Protein AF-A0A8D9DG11-F1 (afdb_monomer)

Secondary structure (DSSP, 8-state):
--PPPPPEEEEEE-TTSEEEEEESS--SSEEEEEEETTT--EEEEEETT-TTSPTT------TT--S------

Organism: Brassica campestris (NCBI:txid3711)

Radius of gyration: 14.78 Å; Cα contacts (8 Å, |Δi|>4): 106; chains: 1; bounding box: 28×55×30 Å

Structure (mmCIF, N/CA/C/O backbone):
data_AF-A0A8D9DG11-F1
#
_entry.id   AF-A0A8D9DG11-F1
#
loop_
_atom_site.group_PDB
_atom_site.id
_atom_site.type_symbol
_atom_site.label_atom_id
_atom_site.label_alt_id
_atom_site.label_comp_id
_atom_site.label_asym_id
_atom_site.label_entity_id
_atom_site.label_seq_id
_atom_site.pdbx_PDB_ins_code
_atom_site.Cartn_x
_atom_site.Cartn_y
_atom_site.Cartn_z
_atom_site.occupancy
_atom_site.B_iso_or_equiv
_atom_site.auth_seq_id
_atom_site.auth_comp_id
_atom_site.auth_asym_id
_atom_site.auth_atom_id
_atom_site.pdbx_PDB_model_num
ATOM 1 N N . ASP A 1 1 ? 8.118 28.107 -1.483 1.00 52.44 1 ASP A N 1
ATOM 2 C CA . ASP A 1 1 ? 7.953 26.717 -1.037 1.00 52.44 1 ASP A CA 1
ATOM 3 C C . ASP A 1 1 ? 7.951 25.811 -2.266 1.00 52.44 1 ASP A C 1
ATOM 5 O O . ASP A 1 1 ? 6.964 25.758 -2.988 1.00 52.44 1 ASP A O 1
ATOM 9 N N . THR A 1 2 ? 9.114 25.263 -2.622 1.00 64.44 2 THR A N 1
ATOM 10 C CA . THR A 1 2 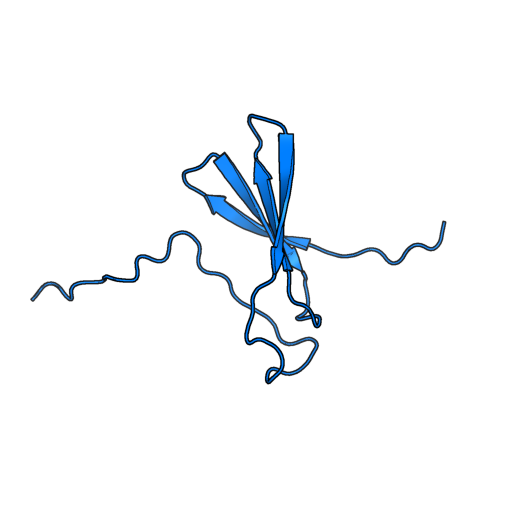? 9.382 24.557 -3.896 1.00 64.44 2 THR A CA 1
ATOM 11 C C . THR A 1 2 ? 9.577 23.053 -3.693 1.00 64.44 2 THR A C 1
ATOM 13 O O . THR A 1 2 ? 10.213 22.390 -4.512 1.00 64.44 2 THR A O 1
ATOM 16 N N . ALA A 1 3 ? 9.039 22.493 -2.605 1.00 67.69 3 ALA A N 1
ATOM 17 C CA . ALA A 1 3 ? 9.095 21.055 -2.391 1.00 67.69 3 ALA A CA 1
ATOM 18 C C . ALA A 1 3 ? 8.351 20.323 -3.531 1.00 67.69 3 ALA A C 1
ATOM 20 O O . ALA A 1 3 ? 7.209 20.676 -3.850 1.00 67.69 3 ALA A O 1
ATOM 21 N N . PRO A 1 4 ? 8.970 19.315 -4.172 1.00 70.25 4 PRO A N 1
ATOM 22 C CA . PRO A 1 4 ? 8.325 18.561 -5.236 1.00 70.25 4 PRO A CA 1
ATOM 23 C C . PRO A 1 4 ? 7.068 17.865 -4.699 1.00 70.25 4 PRO A C 1
ATOM 25 O O . PRO A 1 4 ? 7.117 17.110 -3.727 1.00 70.25 4 PRO A O 1
ATOM 28 N N . ARG A 1 5 ? 5.920 18.120 -5.338 1.00 70.81 5 ARG A N 1
ATOM 29 C CA . ARG A 1 5 ? 4.654 17.464 -4.992 1.00 70.81 5 ARG A CA 1
ATOM 30 C C . ARG A 1 5 ? 4.701 16.012 -5.452 1.00 70.81 5 ARG A C 1
ATOM 32 O O . ARG A 1 5 ? 4.915 15.740 -6.631 1.00 70.81 5 ARG A O 1
ATOM 39 N N . LYS A 1 6 ? 4.458 15.079 -4.532 1.00 79.12 6 LYS A N 1
ATOM 40 C CA . LYS A 1 6 ? 4.318 13.657 -4.857 1.00 79.12 6 LYS A CA 1
ATOM 41 C C . LYS A 1 6 ? 2.836 13.309 -4.962 1.00 79.12 6 LYS A C 1
ATOM 43 O O . LYS A 1 6 ? 2.103 13.433 -3.987 1.00 79.12 6 LYS A O 1
ATOM 48 N N . ILE A 1 7 ? 2.401 12.894 -6.150 1.00 86.75 7 ILE A N 1
ATOM 49 C CA . ILE A 1 7 ? 1.029 12.432 -6.385 1.00 86.75 7 ILE A CA 1
ATOM 50 C C . ILE A 1 7 ? 0.919 10.980 -5.921 1.00 86.75 7 ILE A C 1
ATOM 52 O O . ILE A 1 7 ? 1.708 10.122 -6.337 1.00 86.75 7 ILE A O 1
ATOM 56 N N . LEU A 1 8 ? -0.069 10.721 -5.068 1.00 90.75 8 LEU A N 1
ATOM 57 C CA . LEU A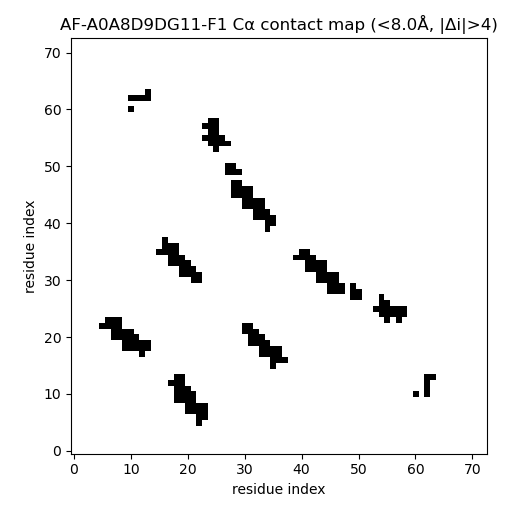 1 8 ? -0.429 9.392 -4.597 1.00 90.75 8 LEU A CA 1
ATOM 58 C C . LEU A 1 8 ? -1.817 9.022 -5.126 1.00 90.75 8 LEU A C 1
ATOM 60 O O . LEU A 1 8 ? -2.744 9.825 -5.071 1.00 90.75 8 LEU A O 1
ATOM 64 N N . TYR A 1 9 ? -1.953 7.798 -5.620 1.00 92.81 9 TYR A N 1
ATOM 65 C CA . TYR A 1 9 ? -3.212 7.224 -6.071 1.00 92.81 9 TYR A CA 1
ATOM 66 C C . TYR A 1 9 ? -3.809 6.370 -4.973 1.00 92.81 9 TYR A C 1
ATOM 68 O O . TYR A 1 9 ? -3.118 5.517 -4.413 1.00 92.81 9 TYR A O 1
ATOM 76 N N . PHE A 1 10 ? -5.096 6.578 -4.717 1.00 94.88 10 PHE A N 1
ATOM 77 C CA . PHE A 1 10 ? -5.888 5.682 -3.895 1.00 94.88 10 PHE A CA 1
ATOM 78 C C . PHE A 1 10 ? -6.001 4.321 -4.584 1.00 94.88 10 PHE A C 1
ATOM 80 O O . PHE A 1 10 ? -6.389 4.233 -5.748 1.00 94.88 10 PHE A O 1
ATOM 87 N N . VAL A 1 11 ? -5.613 3.274 -3.867 1.00 94.94 11 VAL A N 1
ATOM 88 C CA . VAL A 1 11 ? -5.694 1.885 -4.326 1.00 94.94 11 VAL A CA 1
ATOM 89 C C . VAL A 1 11 ? -6.986 1.251 -3.823 1.00 94.94 11 VAL A C 1
ATOM 91 O O . VAL A 1 11 ? -7.644 0.530 -4.565 1.00 94.94 11 VAL A O 1
ATOM 94 N N . GLY A 1 12 ? -7.353 1.526 -2.571 1.00 95.75 12 GLY A N 1
ATOM 95 C CA . GLY A 1 12 ? -8.520 0.938 -1.929 1.00 95.75 12 GLY A CA 1
ATOM 96 C C . GLY A 1 12 ? -8.421 0.969 -0.408 1.00 95.75 12 GLY A C 1
ATOM 97 O O . GLY A 1 12 ? -7.585 1.675 0.163 1.00 95.75 12 GLY A O 1
ATOM 98 N N . VAL A 1 13 ? -9.282 0.182 0.232 1.00 95.62 13 VAL A N 1
ATOM 99 C CA . VAL A 1 13 ? -9.355 0.021 1.688 1.00 95.62 13 VAL A CA 1
ATOM 100 C C . VAL A 1 13 ? -9.098 -1.444 2.035 1.00 95.62 13 VAL A C 1
ATOM 102 O O . VAL A 1 13 ? -9.628 -2.327 1.359 1.00 95.62 13 VAL A O 1
ATOM 105 N N . THR A 1 14 ? -8.283 -1.708 3.053 1.00 93.69 14 THR A N 1
ATOM 106 C CA . THR A 1 14 ? -8.086 -3.058 3.608 1.00 93.69 14 THR A CA 1
ATOM 107 C C . THR A 1 14 ? -9.213 -3.438 4.574 1.00 93.69 14 THR A C 1
ATOM 109 O O . THR A 1 14 ? -10.010 -2.599 4.996 1.00 93.69 14 THR A O 1
ATOM 112 N N . ASP A 1 15 ? -9.258 -4.707 4.974 1.00 91.50 15 ASP A N 1
ATOM 113 C CA . ASP A 1 15 ? -10.112 -5.209 6.061 1.00 91.50 15 ASP A CA 1
ATOM 114 C C . ASP A 1 15 ? -9.670 -4.726 7.462 1.00 91.50 15 ASP A C 1
ATOM 116 O O . ASP A 1 15 ? -10.437 -4.790 8.420 1.00 91.50 15 ASP A O 1
ATOM 120 N N . THR A 1 16 ? -8.462 -4.165 7.575 1.00 91.19 16 THR A N 1
ATOM 121 C CA . THR A 1 16 ? -7.856 -3.620 8.804 1.00 91.19 16 THR A CA 1
ATOM 122 C C . THR A 1 16 ? -8.065 -2.113 9.008 1.00 91.19 16 THR A C 1
ATOM 124 O O . THR A 1 16 ? -7.395 -1.504 9.846 1.00 91.19 16 THR A O 1
ATOM 127 N N . ASN A 1 17 ? -9.017 -1.497 8.297 1.00 95.12 17 ASN A N 1
ATOM 128 C CA . ASN A 1 17 ? -9.312 -0.057 8.348 1.00 95.12 17 ASN A CA 1
ATOM 129 C C . ASN A 1 17 ? -8.170 0.842 7.838 1.00 95.12 17 ASN A C 1
ATOM 131 O O . ASN A 1 17 ? -7.924 1.921 8.390 1.00 95.12 17 ASN A O 1
ATOM 135 N N . GLU A 1 18 ? -7.462 0.416 6.790 1.00 97.38 18 GLU A N 1
ATOM 136 C CA . GLU A 1 18 ? -6.369 1.191 6.202 1.00 97.38 18 GLU A CA 1
ATOM 137 C C . GLU A 1 18 ? -6.687 1.609 4.765 1.00 97.38 18 GLU A C 1
ATOM 139 O O . GLU A 1 18 ? -6.991 0.780 3.909 1.00 97.38 18 GLU A O 1
ATOM 144 N N . PHE A 1 19 ? -6.573 2.906 4.474 1.00 97.19 19 PHE A N 1
ATOM 145 C CA . PHE A 1 19 ? -6.490 3.389 3.101 1.00 97.19 19 PHE A CA 1
ATOM 146 C C . PHE A 1 19 ? -5.107 3.100 2.546 1.00 97.19 19 PHE A C 1
ATOM 148 O O . PHE A 1 19 ? -4.097 3.454 3.159 1.00 97.19 19 PHE A O 1
ATOM 155 N N . VAL A 1 20 ? -5.070 2.504 1.360 1.00 96.50 20 VAL A N 1
ATOM 156 C CA . VAL A 1 20 ? -3.824 2.186 0.675 1.00 96.50 20 VAL A CA 1
ATOM 157 C C . VAL A 1 20 ? -3.600 3.172 -0.455 1.00 96.50 20 VAL A C 1
ATOM 159 O O . VAL A 1 20 ? -4.476 3.394 -1.293 1.00 96.50 20 VAL A O 1
ATOM 162 N N . PHE A 1 21 ? -2.398 3.736 -0.500 1.00 95.19 21 PHE A N 1
ATOM 163 C CA . PHE A 1 21 ? -1.970 4.645 -1.547 1.00 95.19 21 PHE A CA 1
ATOM 164 C C . PHE A 1 21 ? -0.661 4.195 -2.179 1.00 95.19 21 PHE A C 1
ATOM 166 O O . PHE A 1 21 ? 0.258 3.740 -1.496 1.00 95.19 21 PHE A O 1
ATOM 173 N N . LYS A 1 22 ? -0.543 4.405 -3.488 1.00 92.12 22 LYS A N 1
ATOM 174 C CA . LYS A 1 22 ? 0.686 4.153 -4.248 1.00 92.12 22 LYS A CA 1
ATOM 175 C C . LYS A 1 22 ? 1.150 5.408 -4.985 1.00 92.12 22 LYS A C 1
ATOM 177 O O . LYS A 1 22 ? 0.309 6.220 -5.367 1.00 92.12 22 LYS A O 1
ATOM 182 N N . PRO A 1 23 ? 2.454 5.585 -5.238 1.00 89.44 23 PRO A N 1
ATOM 183 C CA . PRO A 1 23 ? 2.923 6.656 -6.105 1.00 89.44 23 PRO A CA 1
ATOM 184 C C . PRO A 1 23 ? 2.405 6.477 -7.539 1.00 89.44 23 PRO A C 1
ATOM 186 O O . PRO A 1 23 ? 2.100 5.364 -7.977 1.00 89.44 23 PRO A O 1
ATOM 189 N N . PHE A 1 24 ? 2.315 7.591 -8.273 1.00 83.50 24 PHE A N 1
ATOM 190 C CA . PHE A 1 24 ? 1.980 7.581 -9.702 1.00 83.50 24 PHE A CA 1
ATOM 191 C C . PHE A 1 24 ? 2.886 6.642 -10.505 1.00 83.50 24 PHE A C 1
ATOM 193 O O . PHE A 1 24 ? 2.411 5.768 -11.227 1.00 83.50 24 PHE A O 1
ATOM 200 N N . CYS A 1 25 ? 4.188 6.822 -10.310 1.00 79.38 25 CYS A N 1
ATOM 201 C CA . CYS A 1 25 ? 5.258 6.150 -11.023 1.00 79.38 25 CYS A CA 1
ATOM 202 C C . CYS A 1 25 ? 5.991 5.186 -10.096 1.00 79.38 25 CYS A C 1
ATOM 204 O O . CYS A 1 25 ? 6.140 5.474 -8.902 1.00 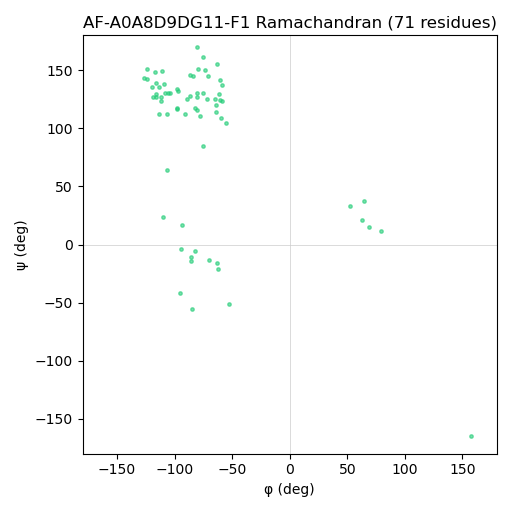79.38 25 CYS A O 1
ATOM 206 N N . SER A 1 26 ? 6.524 4.097 -10.656 1.00 75.69 26 SER A N 1
ATOM 207 C CA . SER A 1 26 ? 7.570 3.345 -9.974 1.00 75.69 26 SER A CA 1
ATOM 208 C C . SER A 1 26 ? 8.765 4.270 -9.702 1.00 75.69 26 SER A C 1
ATOM 210 O O . SER A 1 26 ? 9.297 4.935 -10.596 1.00 75.69 26 SER A O 1
ATOM 212 N N . SER A 1 27 ? 9.142 4.376 -8.432 1.00 74.00 27 SER A N 1
ATOM 213 C CA . SER A 1 27 ? 10.398 4.977 -7.985 1.00 74.00 27 SER A CA 1
ATOM 214 C C . SER A 1 27 ? 11.197 3.886 -7.300 1.00 74.00 27 SER A C 1
ATOM 216 O O . SER A 1 27 ? 10.582 3.045 -6.661 1.00 74.00 27 SER A O 1
ATOM 218 N N . GLU A 1 28 ? 12.523 3.932 -7.377 1.00 75.94 28 GLU A N 1
ATOM 219 C CA . GLU A 1 28 ? 13.387 3.081 -6.558 1.00 75.94 28 GLU A CA 1
ATOM 220 C C . GLU A 1 28 ? 13.863 3.888 -5.340 1.00 75.94 28 GLU A C 1
ATOM 222 O O . GLU A 1 28 ? 14.510 4.924 -5.537 1.00 75.94 28 GLU A O 1
ATOM 227 N N . PRO A 1 29 ? 13.517 3.490 -4.102 1.00 83.50 29 PRO A N 1
ATOM 228 C CA . PRO A 1 29 ? 12.708 2.317 -3.740 1.00 83.50 29 PRO A CA 1
ATOM 229 C C . PRO A 1 29 ? 11.197 2.560 -3.918 1.00 83.50 29 PRO A C 1
ATOM 231 O O . PRO A 1 29 ? 10.717 3.704 -3.811 1.00 83.50 29 PRO A O 1
ATOM 234 N N . PHE A 1 30 ? 10.433 1.496 -4.201 1.00 88.56 30 PHE A N 1
ATOM 235 C CA . PHE A 1 30 ? 8.981 1.585 -4.390 1.00 88.56 30 PHE A CA 1
ATOM 236 C C . PHE A 1 30 ? 8.269 1.412 -3.057 1.00 88.56 30 PHE A C 1
ATOM 238 O O . PHE A 1 30 ? 8.451 0.411 -2.368 1.00 88.56 30 PHE A O 1
ATOM 245 N N . TYR A 1 31 ? 7.423 2.377 -2.700 1.00 91.62 31 TYR A N 1
ATOM 246 C CA . TYR A 1 31 ? 6.722 2.361 -1.424 1.00 91.62 31 TYR A CA 1
ATOM 247 C C . TYR A 1 31 ? 5.219 2.454 -1.585 1.00 91.62 31 TYR A C 1
ATOM 249 O O . TYR A 1 31 ? 4.716 3.236 -2.390 1.00 91.62 31 TYR A O 1
ATOM 257 N N . VAL A 1 32 ? 4.522 1.726 -0.723 1.00 93.94 32 VAL A N 1
ATOM 258 C CA . VAL A 1 32 ? 3.079 1.802 -0.527 1.00 93.94 32 VAL A CA 1
ATOM 259 C C . VAL A 1 32 ? 2.812 2.445 0.828 1.00 93.94 32 VAL A C 1
ATOM 261 O O . VAL A 1 32 ? 3.505 2.174 1.812 1.00 93.94 32 VAL A O 1
ATOM 264 N N . HIS A 1 33 ? 1.828 3.333 0.875 1.00 94.88 33 HIS A N 1
ATOM 265 C CA . HIS A 1 33 ? 1.424 4.024 2.090 1.00 94.88 33 HIS A CA 1
ATOM 266 C C . HIS A 1 33 ? 0.108 3.441 2.593 1.00 94.88 33 HIS A C 1
ATOM 268 O O . HIS A 1 33 ? -0.851 3.346 1.832 1.00 94.88 33 HIS A O 1
ATOM 274 N N . TYR A 1 34 ? 0.069 3.100 3.873 1.00 96.44 34 TYR A N 1
ATOM 275 C CA . TYR A 1 34 ? -1.115 2.652 4.590 1.00 96.44 34 TYR A CA 1
ATOM 276 C C . TYR A 1 34 ? -1.479 3.734 5.594 1.00 96.44 34 TYR A C 1
ATOM 278 O O . TYR A 1 34 ? -0.645 4.129 6.408 1.00 96.44 34 TYR A O 1
ATOM 286 N N . TYR A 1 35 ? -2.700 4.242 5.518 1.00 97.31 35 TYR A N 1
ATOM 287 C CA . TYR A 1 35 ? -3.238 5.177 6.493 1.00 97.31 35 TYR A CA 1
ATOM 288 C C . TYR A 1 35 ? -4.385 4.518 7.239 1.00 97.31 35 TYR A C 1
ATOM 290 O O . TYR A 1 35 ? -5.441 4.283 6.655 1.00 97.31 35 TYR A O 1
ATOM 298 N N . ASN A 1 36 ? -4.192 4.246 8.524 1.00 97.56 36 ASN A N 1
ATOM 299 C CA . ASN A 1 36 ? -5.251 3.720 9.364 1.00 97.56 36 ASN A CA 1
ATOM 300 C C . ASN A 1 36 ? -6.164 4.868 9.808 1.00 97.56 36 ASN A C 1
ATOM 302 O O . ASN A 1 36 ? -5.732 5.767 10.528 1.00 97.56 36 ASN A O 1
ATOM 306 N N . PHE A 1 37 ? -7.431 4.852 9.398 1.00 96.81 37 PHE A N 1
ATOM 307 C CA . PHE A 1 37 ? -8.352 5.960 9.686 1.00 96.81 37 PHE A CA 1
ATOM 308 C C . PHE A 1 37 ? -8.982 5.898 11.087 1.00 96.81 37 PHE A C 1
ATOM 310 O O . PHE A 1 37 ? -9.655 6.844 11.492 1.00 96.81 37 PHE A O 1
ATOM 317 N N . VAL A 1 38 ? -8.737 4.829 11.851 1.00 97.75 38 VAL A N 1
ATOM 318 C CA . VAL A 1 38 ? -9.182 4.704 13.248 1.00 97.75 38 VAL A CA 1
ATOM 319 C C . VAL A 1 38 ? -8.178 5.374 14.182 1.00 97.75 38 VAL A C 1
ATOM 321 O O . VAL A 1 38 ? -8.532 6.281 14.934 1.00 97.75 38 VAL A O 1
ATOM 324 N N . ASN A 1 39 ? -6.909 4.967 14.113 1.00 96.75 39 ASN A N 1
ATOM 325 C CA . ASN A 1 39 ? -5.845 5.505 14.968 1.00 96.75 39 ASN A CA 1
ATOM 326 C C . ASN A 1 39 ? -5.050 6.656 14.316 1.00 96.75 39 ASN A C 1
ATOM 328 O O . ASN A 1 39 ? -4.204 7.260 14.972 1.00 96.75 39 ASN A O 1
ATOM 332 N N . LYS A 1 40 ? -5.347 6.990 13.051 1.00 96.75 40 LYS A N 1
ATOM 333 C CA . LYS A 1 40 ? -4.748 8.086 12.267 1.00 96.75 40 LYS A CA 1
ATOM 334 C C . LYS A 1 40 ? -3.243 7.930 12.017 1.00 96.75 40 LYS A C 1
ATOM 336 O O . LYS A 1 40 ? -2.570 8.916 11.716 1.00 96.75 40 LYS A O 1
ATOM 341 N N . ALA A 1 41 ? -2.712 6.713 12.120 1.00 96.94 41 ALA A N 1
ATOM 342 C CA . ALA A 1 41 ? -1.310 6.427 11.854 1.00 96.94 41 ALA A CA 1
ATOM 343 C C . ALA A 1 41 ? -1.051 6.206 10.358 1.00 96.94 41 ALA A C 1
ATOM 345 O O . ALA A 1 41 ? -1.865 5.619 9.644 1.00 96.94 41 ALA A O 1
ATOM 346 N N . ILE A 1 42 ? 0.121 6.648 9.898 1.00 96.12 42 ILE A N 1
ATOM 347 C CA . ILE A 1 42 ? 0.631 6.361 8.555 1.00 96.12 42 ILE A CA 1
ATOM 348 C C . ILE A 1 42 ? 1.786 5.376 8.675 1.00 96.12 42 ILE A C 1
ATOM 350 O O . ILE A 1 42 ? 2.740 5.607 9.418 1.00 96.12 42 ILE A O 1
ATOM 354 N N . LYS A 1 43 ? 1.737 4.316 7.874 1.00 95.88 43 LYS A N 1
ATOM 355 C CA . LYS A 1 43 ? 2.831 3.376 7.663 1.00 95.88 43 LYS A CA 1
ATOM 356 C C . LYS A 1 43 ? 3.276 3.439 6.208 1.00 95.88 43 LYS A C 1
ATOM 358 O O . LYS A 1 43 ? 2.464 3.520 5.291 1.00 95.88 43 LYS A O 1
ATOM 363 N N . ARG A 1 44 ? 4.587 3.393 5.990 1.00 94.62 44 ARG A N 1
ATOM 364 C CA . ARG A 1 44 ? 5.203 3.283 4.665 1.00 94.62 44 ARG A CA 1
ATOM 365 C C . ARG A 1 44 ? 5.865 1.915 4.572 1.00 94.62 44 ARG A C 1
ATOM 367 O O . ARG A 1 44 ? 6.646 1.563 5.451 1.00 94.62 44 ARG A O 1
ATOM 374 N N . VAL A 1 45 ? 5.546 1.158 3.531 1.00 92.94 45 VAL A N 1
ATOM 375 C CA . VAL A 1 45 ? 6.076 -0.189 3.296 1.00 92.94 45 VAL A CA 1
ATOM 376 C C . VAL A 1 45 ? 6.839 -0.189 1.987 1.00 92.94 45 VAL A C 1
ATOM 378 O O . VAL A 1 45 ? 6.309 0.258 0.973 1.00 92.94 45 VAL A O 1
ATOM 381 N N . GLU A 1 46 ? 8.085 -0.648 2.018 1.00 92.44 46 GLU A N 1
ATOM 382 C CA . GLU A 1 46 ? 8.886 -0.855 0.815 1.00 92.44 46 GLU A CA 1
ATOM 383 C C . GLU A 1 46 ? 8.506 -2.180 0.162 1.00 92.44 46 GLU A C 1
ATOM 385 O O . GLU A 1 46 ? 8.466 -3.209 0.837 1.00 92.44 46 GLU A O 1
ATOM 390 N N . ILE A 1 47 ? 8.241 -2.158 -1.140 1.00 89.12 47 ILE A N 1
ATOM 391 C CA . ILE A 1 47 ? 8.070 -3.376 -1.927 1.00 89.12 47 ILE A CA 1
ATOM 392 C C . ILE A 1 47 ? 9.438 -3.754 -2.482 1.00 89.12 47 ILE A C 1
ATOM 394 O O . ILE A 1 47 ? 10.010 -3.037 -3.303 1.00 89.12 47 ILE A O 1
ATOM 398 N N . GLN A 1 48 ? 9.959 -4.875 -1.996 1.00 87.75 48 GLN A N 1
ATOM 399 C CA . GLN A 1 48 ? 11.255 -5.411 -2.400 1.00 87.75 48 GLN A CA 1
ATOM 400 C C . GLN A 1 48 ? 11.187 -6.062 -3.787 1.00 87.75 48 GLN A C 1
ATOM 402 O O . GLN A 1 48 ? 10.113 -6.412 -4.273 1.00 87.75 48 GLN A O 1
ATOM 407 N N . GLY A 1 49 ? 12.349 -6.246 -4.420 1.00 86.00 49 GLY A N 1
ATOM 408 C CA . GLY A 1 49 ? 12.460 -6.937 -5.712 1.00 86.00 49 GLY A CA 1
ATOM 409 C C . GLY A 1 49 ? 12.080 -6.091 -6.932 1.00 86.00 49 GLY A C 1
ATOM 410 O O . GLY A 1 49 ? 11.967 -6.630 -8.030 1.00 86.00 49 GLY A O 1
ATOM 411 N N . MET A 1 50 ? 11.911 -4.775 -6.767 1.00 81.88 50 MET A N 1
ATOM 412 C CA . MET A 1 50 ? 11.488 -3.882 -7.852 1.00 81.88 50 MET A CA 1
ATOM 413 C C . MET A 1 50 ? 12.636 -3.362 -8.740 1.00 81.88 50 MET A C 1
ATOM 415 O O . MET A 1 50 ? 12.389 -2.859 -9.834 1.00 81.88 50 MET A O 1
ATOM 419 N N . GLY A 1 51 ? 13.897 -3.563 -8.340 1.00 79.69 51 GLY A N 1
ATOM 420 C CA . GLY A 1 51 ? 15.062 -2.960 -9.001 1.00 79.69 51 GLY A CA 1
ATOM 421 C C . GLY A 1 51 ? 15.310 -3.366 -10.463 1.00 79.69 51 GLY A C 1
ATOM 422 O O . GLY A 1 51 ? 16.063 -2.683 -11.152 1.00 79.69 51 GLY A O 1
ATOM 423 N N . ALA A 1 52 ? 14.691 -4.447 -10.949 1.00 81.25 52 ALA A N 1
ATOM 424 C CA . ALA A 1 52 ? 14.771 -4.867 -12.351 1.00 81.25 52 ALA A CA 1
ATOM 425 C C . ALA A 1 52 ? 13.727 -4.186 -13.258 1.00 81.25 52 ALA A C 1
ATOM 427 O O . ALA A 1 52 ? 13.840 -4.269 -14.481 1.00 81.25 52 ALA A O 1
ATOM 428 N N . PHE A 1 53 ? 12.706 -3.535 -12.690 1.00 78.75 53 PHE A N 1
ATOM 429 C CA . PHE A 1 53 ? 11.657 -2.881 -13.469 1.00 78.75 53 PHE A CA 1
ATOM 430 C C . PHE A 1 53 ? 12.059 -1.457 -13.848 1.00 78.75 53 PHE A C 1
ATOM 432 O O . PHE A 1 53 ? 12.704 -0.735 -13.086 1.00 78.75 53 PHE A O 1
ATOM 439 N N . GLU A 1 54 ? 11.634 -1.023 -15.035 1.00 73.50 54 GLU A N 1
ATOM 440 C CA . GLU A 1 54 ? 11.877 0.343 -15.487 1.00 73.50 54 GLU A CA 1
ATOM 441 C C . GLU A 1 54 ? 11.268 1.361 -14.517 1.00 73.50 54 GLU A C 1
ATOM 443 O O . GLU A 1 54 ? 10.126 1.225 -14.048 1.00 73.50 5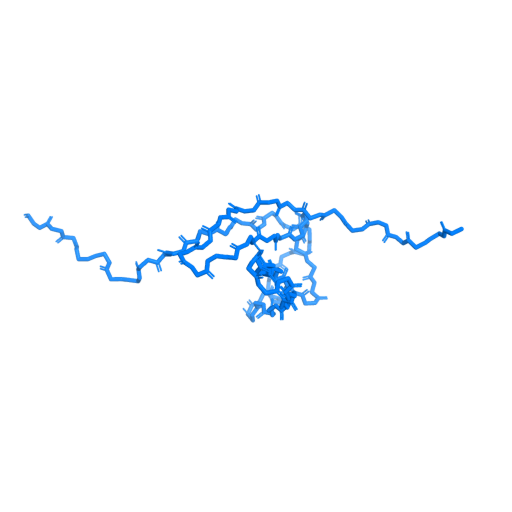4 GLU A O 1
ATOM 448 N N . LYS A 1 55 ? 12.039 2.418 -14.242 1.00 73.56 55 LYS A N 1
ATOM 449 C CA . LYS A 1 55 ? 11.563 3.595 -13.513 1.00 73.56 55 LYS A CA 1
ATOM 450 C C . LYS A 1 55 ? 10.422 4.231 -14.305 1.00 73.56 55 LYS A C 1
ATOM 452 O O . LYS A 1 55 ? 10.488 4.309 -15.525 1.00 73.56 55 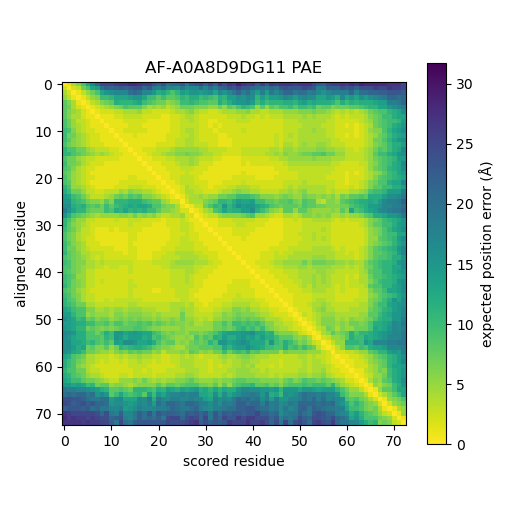LYS A O 1
ATOM 457 N N . ALA A 1 56 ? 9.407 4.725 -13.605 1.00 68.69 56 ALA A N 1
ATOM 458 C CA . ALA A 1 56 ? 8.185 5.277 -14.192 1.00 68.69 56 ALA A CA 1
ATOM 459 C C . ALA A 1 56 ? 7.241 4.280 -14.891 1.00 68.69 56 ALA A C 1
ATOM 461 O O . ALA A 1 56 ? 6.287 4.701 -15.544 1.00 68.69 56 ALA A O 1
ATOM 462 N N . SER A 1 57 ? 7.413 2.977 -14.668 1.00 74.88 57 SER A N 1
ATOM 463 C CA . SER A 1 57 ? 6.388 1.990 -15.010 1.00 74.88 57 SER A CA 1
ATOM 464 C C . SER A 1 57 ? 5.174 2.098 -14.074 1.00 74.88 57 SER A C 1
ATOM 466 O O . SER A 1 57 ? 5.270 2.437 -12.887 1.00 74.88 57 SER A O 1
ATOM 468 N N . GLY A 1 58 ? 3.986 1.843 -14.628 1.00 79.81 58 GLY A N 1
ATOM 469 C CA . GLY A 1 58 ? 2.739 1.838 -13.872 1.00 79.81 58 GLY A CA 1
ATOM 470 C C . GLY A 1 58 ? 2.583 0.546 -13.074 1.00 79.81 58 GLY A C 1
ATOM 471 O O . GLY A 1 58 ? 2.326 -0.506 -13.648 1.00 79.81 58 GLY A O 1
ATOM 472 N N . VAL A 1 59 ? 2.669 0.624 -11.746 1.00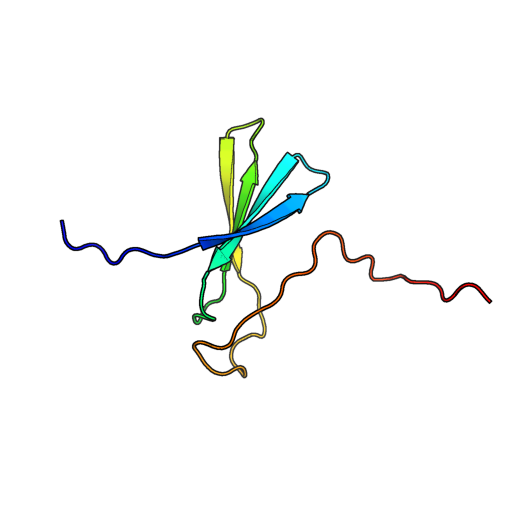 85.50 59 VAL A N 1
ATOM 473 C CA . VAL A 1 59 ? 2.444 -0.534 -10.861 1.00 85.50 59 VAL A CA 1
ATOM 474 C C . VAL A 1 59 ? 0.956 -0.664 -10.539 1.00 85.50 59 VAL A C 1
ATOM 476 O O . VAL A 1 59 ? 0.341 0.303 -10.079 1.00 85.50 59 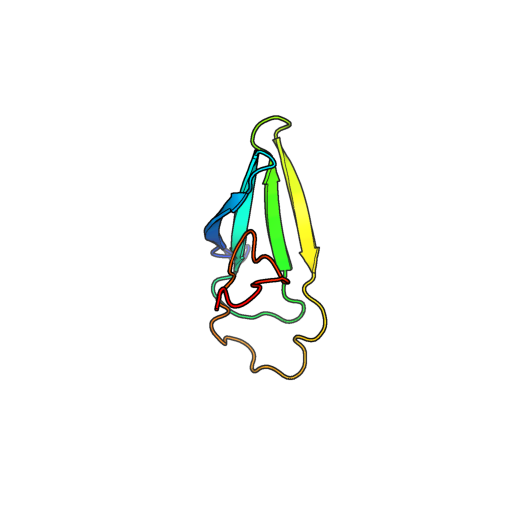VAL A O 1
ATOM 479 N N . ARG A 1 60 ? 0.365 -1.845 -10.746 1.00 86.81 60 ARG A N 1
ATOM 480 C CA . ARG A 1 60 ? -0.985 -2.182 -10.263 1.00 86.81 60 ARG A CA 1
ATOM 481 C C . ARG A 1 60 ? -0.868 -2.977 -8.968 1.00 86.81 60 ARG A C 1
ATOM 483 O O . ARG A 1 60 ? -0.057 -3.888 -8.885 1.00 86.81 60 ARG A O 1
ATOM 490 N N . ILE A 1 61 ? -1.668 -2.610 -7.972 1.00 89.00 61 ILE A N 1
ATOM 491 C CA . ILE A 1 61 ? -1.694 -3.266 -6.663 1.00 89.00 61 ILE A CA 1
ATOM 492 C C . ILE A 1 61 ? -3.072 -3.893 -6.494 1.00 89.00 61 ILE A C 1
ATOM 494 O O . ILE A 1 61 ? -4.078 -3.210 -6.683 1.00 89.00 61 ILE A O 1
ATOM 498 N N . PHE A 1 62 ? -3.099 -5.173 -6.135 1.00 88.00 62 PHE A N 1
ATOM 499 C CA . PHE A 1 62 ? -4.313 -5.911 -5.803 1.00 88.00 62 PHE A CA 1
ATOM 500 C C . PHE A 1 62 ? -4.339 -6.119 -4.290 1.00 88.00 62 PHE A C 1
ATOM 502 O O . PHE A 1 62 ? -3.479 -6.802 -3.739 1.00 88.00 62 PHE A O 1
ATOM 509 N N . LEU A 1 63 ? -5.281 -5.464 -3.614 1.00 88.94 63 LEU A N 1
ATOM 510 C CA . LEU A 1 63 ? -5.446 -5.605 -2.167 1.00 88.94 63 LEU A CA 1
ATOM 511 C C . LEU A 1 63 ? -6.071 -6.956 -1.833 1.00 88.94 63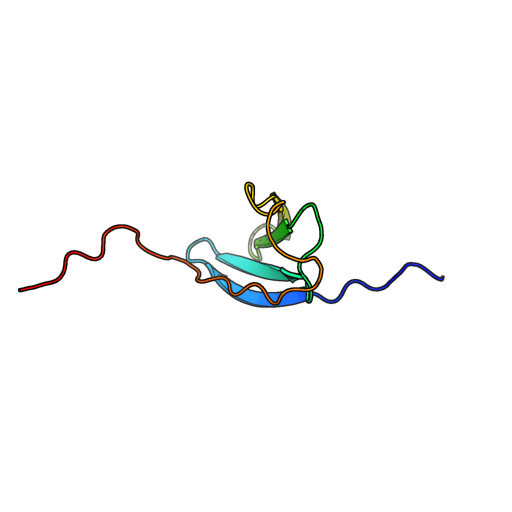 LEU A C 1
ATOM 513 O O . LEU A 1 63 ? -6.866 -7.474 -2.615 1.00 88.94 63 LEU A O 1
ATOM 517 N N . ASN A 1 64 ? -5.730 -7.486 -0.656 1.00 79.69 64 ASN A N 1
ATOM 518 C CA . ASN A 1 64 ? -6.294 -8.722 -0.105 1.00 79.69 64 ASN A CA 1
ATOM 519 C C . ASN A 1 64 ? -6.216 -9.905 -1.086 1.00 79.69 64 ASN A C 1
ATOM 521 O O . ASN A 1 64 ? -7.115 -10.744 -1.131 1.00 79.69 64 ASN A O 1
ATOM 525 N N . HIS A 1 65 ? -5.161 -9.950 -1.908 1.00 78.50 65 HIS A N 1
ATOM 526 C CA . HIS A 1 65 ? -4.925 -11.091 -2.777 1.00 78.50 65 HIS A CA 1
ATOM 527 C C . HIS A 1 65 ? -4.673 -12.321 -1.904 1.00 78.50 65 HIS A C 1
ATOM 529 O O . HIS A 1 65 ? -3.703 -12.374 -1.151 1.00 78.50 65 HIS A O 1
ATOM 535 N N . VAL A 1 66 ? -5.589 -13.280 -1.981 1.00 70.50 66 VAL A N 1
ATOM 536 C CA . VAL A 1 66 ? -5.468 -14.569 -1.310 1.00 70.50 66 VAL A CA 1
ATOM 537 C C . VAL A 1 66 ? -4.585 -15.436 -2.200 1.00 70.50 66 VAL A C 1
ATOM 539 O O . VAL A 1 66 ? -4.952 -15.695 -3.344 1.00 70.50 66 VAL A O 1
ATOM 542 N N . GLU A 1 67 ? -3.424 -15.861 -1.698 1.00 63.97 67 GLU A N 1
ATOM 543 C CA . GLU A 1 67 ? -2.490 -16.709 -2.461 1.00 63.97 67 GLU A CA 1
ATOM 544 C C . GLU A 1 67 ? -3.108 -18.074 -2.824 1.00 63.97 67 GLU A C 1
ATOM 546 O O . GLU A 1 67 ? -2.691 -18.715 -3.784 1.00 63.97 67 GLU A O 1
ATOM 551 N N . ASP A 1 68 ? -4.145 -18.493 -2.093 1.00 63.78 68 ASP A N 1
ATOM 552 C CA . ASP A 1 68 ? -4.716 -19.836 -2.150 1.00 63.78 68 ASP A CA 1
ATOM 553 C C . ASP A 1 68 ? -6.080 -19.842 -2.867 1.00 63.78 68 ASP A C 1
ATOM 555 O O . ASP A 1 68 ? -7.135 -20.127 -2.291 1.00 63.78 68 ASP A O 1
ATOM 559 N N . VAL A 1 69 ? -6.084 -19.496 -4.159 1.00 62.44 69 VAL A N 1
ATOM 560 C CA . VAL A 1 69 ? -7.244 -19.761 -5.025 1.00 62.44 69 VAL A CA 1
ATOM 561 C C . VAL A 1 69 ? -7.233 -21.251 -5.353 1.00 62.44 69 VAL A C 1
ATOM 563 O O . VAL A 1 69 ? -6.720 -21.674 -6.388 1.00 62.44 69 VAL A O 1
ATOM 566 N N . LYS A 1 70 ? -7.797 -22.078 -4.466 1.00 68.75 70 LYS A N 1
ATOM 567 C CA . LYS A 1 70 ? -8.135 -23.458 -4.827 1.00 68.75 70 LYS A CA 1
ATOM 568 C C . LYS A 1 70 ? -9.114 -23.381 -5.994 1.00 68.75 70 LYS A C 1
ATOM 570 O O . LYS A 1 70 ? -10.248 -22.943 -5.810 1.00 68.75 70 LYS A O 1
ATOM 575 N N . LEU A 1 71 ? -8.664 -23.753 -7.194 1.00 68.81 71 LEU A N 1
ATOM 576 C CA . LEU A 1 71 ? -9.539 -23.941 -8.348 1.00 68.81 71 LEU A CA 1
ATOM 577 C C . LEU A 1 71 ? -10.609 -24.950 -7.922 1.00 68.81 71 LEU A C 1
ATOM 579 O O . LEU A 1 71 ? -10.313 -26.131 -7.752 1.00 68.81 71 LEU A O 1
ATOM 583 N N . MET A 1 72 ? -11.822 -24.470 -7.650 1.00 65.56 72 MET A N 1
ATOM 584 C CA . MET A 1 72 ? -12.951 -25.355 -7.395 1.00 65.56 72 MET A CA 1
ATOM 585 C C . MET A 1 72 ? -13.202 -26.132 -8.691 1.00 65.56 72 MET A C 1
ATOM 587 O O . MET A 1 72 ? -13.386 -25.515 -9.741 1.00 65.56 72 MET A O 1
ATOM 591 N N . GLN A 1 73 ? -13.101 -27.461 -8.609 1.00 5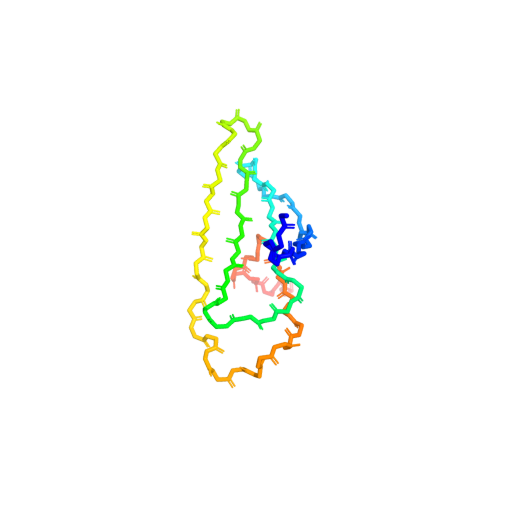8.50 73 GLN A N 1
ATOM 592 C CA . GLN A 1 73 ? -13.453 -28.395 -9.682 1.00 58.50 73 GLN A CA 1
ATOM 593 C C . GLN A 1 73 ? -14.963 -28.436 -9.901 1.00 58.50 73 GLN A C 1
ATOM 595 O O . GLN A 1 73 ? -15.701 -28.350 -8.893 1.00 58.50 73 GLN A O 1
#

pLDDT: mean 84.36, std 11.63, range [52.44, 97.75]

Solvent-accessible surface area (backbone atoms only — not comparable to full-atom values): 4861 Å² total; per-residue (Å²): 142,84,75,83,84,80,61,68,41,82,72,50,70,53,97,83,52,24,43,33,31,33,52,68,45,41,44,91,81,34,54,39,35,36,36,27,75,83,84,68,47,77,47,78,45,77,54,79,89,53,87,85,56,65,76,61,40,79,80,86,81,74,80,89,71,68,91,76,74,72,79,81,128

Foldseek 3Di:
DPPDDWDWDFQDAAPQQWTKIFTQKCDVFGWIWTARPVVRDIDIDTDPPCVVPDTRDGDHDDYPDDPDPPPDD

Mean predicted aligned error: 7.05 Å

Nearest PDB structures (foldseek):
  5sui-assembly1_A  TM=5.145E-01  e=1.586E+00  Saccharomyces cerevisiae S288C
  1wq9-assembly1_B  TM=3.792E-01  e=1.783E+00  Daboia russelii russelii
  7c3e-assembly1_B  TM=4.880E-01  e=6.827E+00  Orbilia oligospora ATCC 24927

Sequence (73 aa):
DTAPRKILYFVGVTDTNEFVFKPFCSSEPFYVHYYNFVNKAIKRVEIQGMGAFEKASGVRIFLNHVEDVKLMQ

InterPro domains:
  IPR013187 F-box associated beta-propeller, type 3 [PF08268] (8-66)